Protein AF-A0A170TCV3-F1 (afdb_monomer_lite)

Organism: Ehrlichia ruminantium (NCBI:txid779)

InterPro domains:
  IPR002661 Ribosome recycling factor [PTHR20982] (1-72)
  IPR023584 Ribosome recycling factor domain [PF01765] (1-72)
  IPR036191 RRF superfamily [G3DSA:1.10.132.20] (1-74)
  IPR036191 RRF superfamily [SSF55194] (2-74)

Foldseek 3Di:
DVLVVLVVVLVVVLVVLVVVLVVVLVVLVVCCVVVVDDPVRSVVVNVVSVVVSVVVNVVSVVVSVVVSVVVVVD

Structure (mmCIF, N/CA/C/O backbone):
data_AF-A0A170TCV3-F1
#
_entry.id   AF-A0A170TCV3-F1
#
loop_
_atom_site.group_PDB
_atom_site.id
_atom_site.type_symbol
_atom_site.label_atom_id
_atom_site.label_alt_id
_atom_site.label_comp_id
_atom_site.label_asym_id
_atom_site.label_entity_id
_atom_site.label_seq_id
_atom_site.pdbx_PDB_ins_code
_atom_site.Cartn_x
_atom_site.Cartn_y
_atom_site.Cartn_z
_atom_site.occupancy
_atom_site.B_iso_or_equiv
_atom_site.auth_seq_id
_atom_site.auth_comp_id
_atom_site.auth_asym_id
_atom_site.auth_atom_id
_atom_site.pdbx_PDB_model_num
ATOM 1 N N . ASN A 1 1 ? 10.435 6.503 -26.585 1.00 85.06 1 ASN A N 1
ATOM 2 C CA . ASN A 1 1 ? 11.482 6.085 -25.626 1.00 85.06 1 ASN A CA 1
ATOM 3 C C . ASN A 1 1 ? 10.823 5.162 -24.604 1.00 85.06 1 ASN A C 1
ATOM 5 O O . ASN A 1 1 ? 10.030 5.645 -23.803 1.00 85.06 1 ASN A O 1
ATOM 9 N N . LEU A 1 2 ? 11.050 3.849 -24.718 1.00 91.19 2 LEU A N 1
ATOM 10 C CA . LEU A 1 2 ? 10.328 2.808 -23.966 1.00 91.19 2 LEU A CA 1
ATOM 11 C C . LEU A 1 2 ? 10.587 2.873 -22.455 1.00 91.19 2 LEU A C 1
ATOM 13 O O . LEU A 1 2 ? 9.662 2.671 -21.675 1.00 91.19 2 LEU A O 1
ATOM 17 N N . VAL A 1 3 ? 11.795 3.267 -22.047 1.00 93.06 3 VAL A N 1
ATOM 18 C CA . VAL A 1 3 ? 12.153 3.464 -20.633 1.00 93.06 3 VAL A CA 1
ATOM 19 C C . VAL A 1 3 ? 11.270 4.536 -19.981 1.00 93.06 3 VAL A C 1
ATOM 21 O O . VAL A 1 3 ? 10.763 4.344 -18.879 1.00 93.06 3 VAL A O 1
ATOM 24 N N . LYS A 1 4 ? 10.975 5.634 -20.697 1.00 94.31 4 LYS A N 1
ATOM 25 C CA . LYS A 1 4 ? 10.062 6.682 -20.198 1.00 94.31 4 LYS A CA 1
ATOM 26 C C . LYS A 1 4 ? 8.635 6.164 -19.986 1.00 94.31 4 LYS A C 1
ATOM 28 O O . LYS A 1 4 ? 7.991 6.544 -19.013 1.00 94.31 4 LYS A O 1
ATOM 33 N N . LEU A 1 5 ? 8.140 5.310 -20.887 1.00 95.88 5 LEU A N 1
ATOM 34 C CA . LEU A 1 5 ? 6.814 4.700 -20.749 1.00 95.88 5 LEU A CA 1
ATOM 35 C C . LEU A 1 5 ? 6.774 3.739 -19.555 1.00 95.88 5 LEU A C 1
ATOM 37 O O . LEU A 1 5 ? 5.845 3.800 -18.755 1.00 95.88 5 LEU A O 1
ATOM 41 N N . LEU A 1 6 ? 7.806 2.906 -19.403 1.00 95.75 6 LEU A N 1
ATOM 42 C CA . LEU A 1 6 ? 7.942 1.985 -18.278 1.00 95.75 6 LEU A CA 1
ATOM 43 C C . LEU A 1 6 ? 7.967 2.732 -16.931 1.00 95.75 6 LEU A C 1
ATOM 45 O O . LEU A 1 6 ? 7.306 2.313 -15.983 1.00 95.75 6 LEU A O 1
ATOM 49 N N . GLY A 1 7 ? 8.668 3.870 -16.864 1.00 96.94 7 GLY A N 1
ATOM 50 C CA . GLY A 1 7 ? 8.709 4.719 -15.669 1.00 96.94 7 GLY A CA 1
ATOM 51 C C . GLY A 1 7 ? 7.334 5.265 -15.288 1.00 96.94 7 GLY A C 1
ATOM 52 O O . GLY A 1 7 ? 6.962 5.225 -14.116 1.00 96.94 7 GLY A O 1
ATOM 53 N N . LYS A 1 8 ? 6.544 5.698 -16.280 1.00 97.94 8 LYS A N 1
ATOM 54 C CA . LYS A 1 8 ? 5.164 6.146 -16.055 1.00 97.94 8 LYS A CA 1
ATOM 55 C C . LYS A 1 8 ? 4.294 5.024 -15.479 1.00 97.94 8 LYS A C 1
ATOM 57 O O . LYS A 1 8 ? 3.628 5.240 -14.476 1.00 97.94 8 LYS A O 1
ATOM 62 N N . ILE A 1 9 ? 4.366 3.822 -16.055 1.00 97.50 9 ILE A N 1
ATOM 63 C CA . ILE A 1 9 ? 3.610 2.655 -15.567 1.00 97.50 9 ILE A CA 1
ATOM 64 C C . ILE A 1 9 ? 3.992 2.321 -14.116 1.00 97.50 9 ILE A C 1
ATOM 66 O O . ILE A 1 9 ? 3.114 2.078 -13.292 1.00 97.50 9 ILE A O 1
ATOM 70 N N . SER A 1 10 ? 5.288 2.346 -13.777 1.00 97.56 10 SER A N 1
ATOM 71 C CA . SER A 1 10 ? 5.750 2.095 -12.404 1.00 97.56 10 SER A CA 1
ATOM 72 C C . SER A 1 10 ? 5.183 3.110 -11.409 1.00 97.56 10 SER A C 1
ATOM 74 O O . SER A 1 10 ? 4.747 2.717 -10.325 1.00 97.56 10 SER A O 1
ATOM 76 N N . GLU A 1 11 ? 5.158 4.400 -11.756 1.00 97.81 11 GLU A N 1
ATOM 77 C CA . GLU A 1 11 ? 4.591 5.417 -10.864 1.00 97.81 11 GLU A CA 1
ATOM 78 C C . GLU A 1 11 ? 3.067 5.297 -10.754 1.00 97.81 11 GLU A C 1
ATOM 80 O O . GLU A 1 11 ? 2.547 5.354 -9.641 1.00 97.81 11 GLU A O 1
ATOM 85 N N . ASP A 1 12 ? 2.357 5.027 -11.853 1.00 98.38 12 ASP A N 1
ATOM 86 C CA . ASP A 1 12 ? 0.905 4.802 -11.838 1.00 98.38 12 ASP A CA 1
ATOM 87 C C . ASP A 1 12 ? 0.534 3.601 -10.939 1.00 98.38 12 ASP A C 1
ATOM 89 O O . ASP A 1 12 ? -0.421 3.662 -10.153 1.00 98.38 12 ASP A O 1
ATOM 93 N N . CYS A 1 13 ? 1.334 2.525 -10.968 1.00 98.25 13 CYS A N 1
ATOM 94 C CA . CYS A 1 13 ? 1.194 1.404 -10.037 1.00 98.25 13 CYS A CA 1
ATOM 95 C C . CYS A 1 13 ? 1.397 1.843 -8.580 1.00 98.25 13 CYS A C 1
ATOM 97 O O . CYS A 1 13 ? 0.576 1.514 -7.723 1.00 98.25 13 CYS A O 1
ATOM 99 N N . ARG A 1 14 ? 2.451 2.611 -8.276 1.00 98.06 14 ARG A N 1
ATOM 100 C CA . ARG A 1 14 ? 2.707 3.096 -6.907 1.00 98.06 14 ARG A CA 1
ATOM 101 C C . ARG A 1 14 ? 1.584 3.997 -6.402 1.00 98.06 14 ARG A C 1
ATOM 103 O O . ARG A 1 14 ? 1.154 3.842 -5.262 1.00 98.06 14 ARG A O 1
ATOM 110 N N . VAL A 1 15 ? 1.087 4.906 -7.239 1.00 98.31 15 VAL A N 1
ATOM 111 C CA . VAL A 1 15 ? -0.065 5.764 -6.925 1.00 98.31 15 VAL A CA 1
ATOM 112 C C . VAL A 1 15 ? -1.291 4.913 -6.601 1.00 98.31 15 VAL A C 1
ATOM 114 O O . VAL A 1 15 ? -1.929 5.140 -5.575 1.00 98.31 15 VAL A O 1
ATOM 117 N N . SER A 1 16 ? -1.573 3.890 -7.409 1.00 98.50 16 SER A N 1
ATOM 118 C CA . SER A 1 16 ? -2.710 2.988 -7.188 1.00 98.50 16 SER A CA 1
ATOM 119 C C . SER A 1 16 ? -2.623 2.267 -5.838 1.00 98.50 16 SER A C 1
ATOM 121 O O . SER A 1 16 ? -3.595 2.248 -5.087 1.00 98.50 16 SER A O 1
ATOM 123 N N . ILE A 1 17 ? -1.443 1.751 -5.476 1.00 98.44 17 ILE A N 1
ATOM 124 C CA . ILE A 1 17 ? -1.218 1.107 -4.171 1.00 98.44 17 ILE A CA 1
ATOM 125 C C . ILE A 1 17 ? -1.402 2.099 -3.013 1.00 98.44 17 ILE A C 1
ATOM 127 O O . ILE A 1 17 ? -2.054 1.771 -2.019 1.00 98.44 17 ILE A O 1
ATOM 131 N N . ARG A 1 18 ? -0.894 3.334 -3.138 1.00 98.31 18 ARG A N 1
ATOM 132 C CA . ARG A 1 18 ? -1.082 4.377 -2.111 1.00 98.31 18 ARG A CA 1
ATOM 133 C C . ARG A 1 18 ? -2.554 4.759 -1.934 1.00 98.31 18 ARG A C 1
ATOM 135 O O . ARG A 1 18 ? -2.966 4.992 -0.798 1.00 98.31 18 ARG A O 1
ATOM 142 N N . ASN A 1 19 ? -3.323 4.807 -3.023 1.00 98.44 19 ASN A N 1
ATOM 143 C CA . ASN A 1 19 ? -4.759 5.089 -2.985 1.00 98.44 19 ASN A CA 1
ATOM 144 C C . ASN A 1 19 ? -5.520 3.969 -2.270 1.00 98.44 19 ASN A C 1
ATOM 146 O O . ASN A 1 19 ? -6.247 4.251 -1.327 1.00 98.44 19 ASN A O 1
ATOM 150 N N . ILE A 1 20 ? -5.258 2.703 -2.616 1.00 98.50 20 ILE A N 1
ATOM 151 C CA . ILE A 1 20 ? -5.875 1.550 -1.938 1.00 98.50 20 ILE A CA 1
ATOM 152 C C . ILE A 1 20 ? -5.575 1.576 -0.436 1.00 98.50 20 ILE A C 1
ATOM 154 O O . ILE A 1 20 ? -6.477 1.401 0.380 1.00 98.50 20 ILE A O 1
ATOM 158 N N . ARG A 1 21 ? -4.319 1.842 -0.052 1.00 98.56 21 ARG A N 1
ATOM 159 C CA . ARG A 1 21 ? -3.941 1.972 1.360 1.00 98.56 21 ARG A CA 1
ATOM 160 C C . ARG A 1 21 ? -4.760 3.059 2.059 1.00 98.56 21 ARG A C 1
ATOM 162 O O . ARG A 1 21 ? -5.241 2.831 3.164 1.00 98.56 21 ARG A O 1
ATOM 169 N N . ARG A 1 22 ? -4.915 4.229 1.429 1.00 98.62 22 ARG A N 1
ATOM 170 C CA . ARG A 1 22 ? -5.711 5.340 1.971 1.00 98.62 22 ARG A CA 1
ATOM 171 C C . ARG A 1 22 ? -7.165 4.924 2.179 1.00 98.62 22 ARG A C 1
ATOM 173 O O . ARG A 1 22 ? -7.662 5.061 3.288 1.00 98.62 22 ARG A O 1
ATOM 180 N N . ASP A 1 23 ? -7.781 4.331 1.162 1.00 98.62 23 ASP A N 1
ATOM 181 C CA . ASP A 1 23 ? -9.178 3.896 1.213 1.00 98.62 23 ASP A CA 1
ATOM 182 C C . ASP A 1 23 ? -9.417 2.860 2.321 1.00 98.62 23 ASP A C 1
ATOM 184 O O . ASP A 1 23 ? -10.447 2.885 2.994 1.00 98.62 23 ASP A O 1
ATOM 188 N N . ILE A 1 24 ? -8.472 1.939 2.534 1.00 98.38 24 ILE A N 1
ATOM 189 C CA . ILE A 1 24 ? -8.560 0.952 3.617 1.00 98.38 24 ILE A CA 1
ATOM 190 C C . ILE A 1 24 ? -8.409 1.630 4.984 1.00 98.38 24 ILE A C 1
ATOM 192 O O . ILE A 1 24 ? -9.187 1.333 5.887 1.00 98.38 24 ILE A O 1
ATOM 196 N N . MET A 1 25 ? -7.455 2.552 5.147 1.00 98.38 25 MET A N 1
ATOM 197 C CA . MET A 1 25 ? -7.284 3.278 6.411 1.00 98.38 25 MET A CA 1
ATOM 198 C C . MET A 1 25 ? -8.508 4.129 6.759 1.00 98.38 25 MET A C 1
ATOM 200 O O . MET A 1 25 ? -8.924 4.144 7.916 1.00 98.38 25 MET A O 1
ATOM 204 N N . ASP A 1 26 ? -9.115 4.784 5.769 1.00 98.56 26 ASP A N 1
ATOM 205 C CA . ASP A 1 26 ? -10.337 5.565 5.963 1.00 98.56 26 ASP A CA 1
ATOM 206 C C . ASP A 1 26 ? -11.508 4.657 6.381 1.00 98.56 26 ASP A C 1
ATOM 208 O O . ASP A 1 26 ? -12.245 4.985 7.311 1.00 98.56 26 ASP A O 1
ATOM 212 N N . LYS A 1 27 ? -11.635 3.463 5.781 1.00 98.56 27 LYS A N 1
ATOM 213 C CA . LYS A 1 27 ? -12.628 2.454 6.200 1.00 98.56 27 LYS A CA 1
ATOM 214 C C . LYS A 1 27 ? -12.407 1.969 7.629 1.00 98.56 27 LYS A C 1
ATOM 216 O O . LYS A 1 27 ? -13.368 1.889 8.386 1.00 98.56 27 LYS A O 1
ATOM 221 N N . LEU A 1 28 ? -11.165 1.669 8.011 1.00 98.44 28 LEU A N 1
ATOM 222 C CA . LEU A 1 28 ? -10.849 1.252 9.380 1.00 98.44 28 LEU A CA 1
ATOM 223 C C . LEU A 1 28 ? -11.170 2.355 10.389 1.00 98.44 28 LEU A C 1
ATOM 225 O O . LEU A 1 28 ? -11.681 2.070 11.468 1.00 98.44 28 LEU A O 1
ATOM 229 N N . LYS A 1 29 ? -10.927 3.617 10.027 1.00 98.25 29 LYS A N 1
ATOM 230 C CA . LYS A 1 29 ? -11.288 4.751 10.874 1.00 98.25 29 LYS A CA 1
ATOM 231 C C . LYS A 1 29 ? -12.803 4.867 11.060 1.00 98.25 29 LYS A C 1
ATOM 233 O O . LYS A 1 29 ? -13.251 5.005 12.188 1.00 98.25 29 LYS A O 1
ATOM 238 N N . ILE A 1 30 ? -13.585 4.701 9.990 1.00 98.56 30 ILE A N 1
ATOM 239 C CA . ILE A 1 30 ? -15.056 4.658 10.075 1.00 98.56 30 ILE A CA 1
ATOM 240 C C . ILE A 1 30 ? -15.528 3.509 10.979 1.00 98.56 30 ILE A C 1
ATOM 242 O O . ILE A 1 30 ? -16.416 3.704 11.803 1.00 98.56 30 ILE A O 1
ATOM 246 N N . MET A 1 31 ? -14.930 2.319 10.862 1.00 98.38 31 MET A N 1
ATOM 247 C CA . MET A 1 31 ? -15.251 1.183 11.739 1.00 98.38 31 MET A CA 1
ATOM 248 C C . MET A 1 31 ? -14.938 1.491 13.210 1.00 98.38 31 MET A C 1
ATOM 250 O O . MET A 1 31 ? -15.698 1.108 14.097 1.00 98.38 31 MET A O 1
ATOM 254 N N . GLN A 1 32 ? -13.845 2.206 13.482 1.00 98.19 32 GLN A N 1
ATOM 255 C CA . GLN A 1 32 ? -13.490 2.622 14.837 1.00 98.19 32 GLN A CA 1
ATOM 256 C C . GLN A 1 32 ? -14.472 3.671 15.383 1.00 98.19 32 GLN A C 1
ATOM 258 O O . GLN A 1 32 ? -14.934 3.530 16.516 1.00 98.19 32 GLN A O 1
ATOM 263 N N . ASP A 1 33 ? -14.862 4.659 14.574 1.00 98.00 33 ASP A N 1
ATOM 264 C CA . ASP A 1 33 ? -15.870 5.666 14.936 1.00 98.00 33 ASP A CA 1
ATOM 265 C C . ASP A 1 33 ? -17.236 5.016 15.240 1.00 98.00 33 ASP A C 1
ATOM 267 O O . ASP A 1 33 ? -17.925 5.399 16.191 1.00 98.00 33 ASP A O 1
ATOM 271 N N . ASN A 1 34 ? -17.598 3.973 14.485 1.00 98.44 34 ASN A N 1
ATOM 272 C CA . ASN A 1 34 ? -18.801 3.163 14.702 1.00 98.44 34 ASN A CA 1
ATOM 273 C C . ASN A 1 34 ? -18.700 2.210 15.905 1.00 98.44 34 ASN A C 1
ATOM 275 O O . ASN A 1 34 ? -19.695 1.583 16.267 1.00 98.44 34 ASN A O 1
ATOM 279 N N . LYS A 1 35 ? -17.531 2.130 16.556 1.00 98.00 35 LYS A N 1
ATOM 280 C CA . LYS A 1 35 ? -17.211 1.196 17.649 1.00 98.00 35 LYS A CA 1
ATOM 281 C C . LYS A 1 35 ? -17.244 -0.284 17.242 1.00 98.00 35 LYS A C 1
ATOM 283 O O . LYS A 1 35 ? -17.379 -1.145 18.1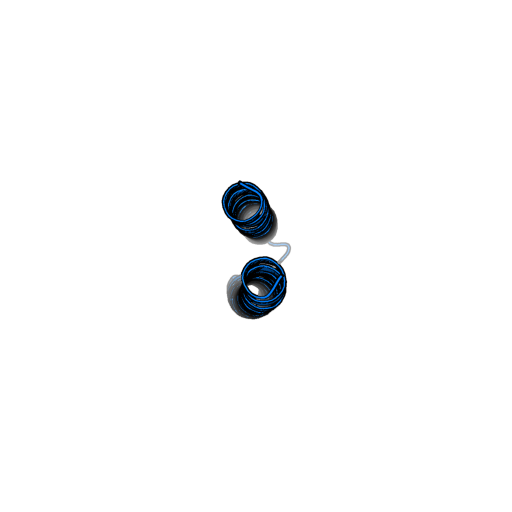08 1.00 98.00 35 LYS A O 1
ATOM 288 N N . ASP A 1 36 ? -17.082 -0.577 15.952 1.00 98.38 36 ASP A N 1
ATOM 289 C CA . ASP A 1 36 ? -16.946 -1.944 15.435 1.00 98.38 36 ASP A CA 1
ATOM 290 C C . ASP A 1 36 ? -15.559 -2.534 15.750 1.00 98.38 36 ASP A C 1
ATOM 292 O O . ASP A 1 36 ? -15.406 -3.751 15.853 1.00 98.38 36 ASP A O 1
ATOM 296 N N . ILE A 1 37 ? -14.546 -1.673 15.906 1.00 98.31 37 ILE A N 1
ATOM 297 C CA . ILE A 1 37 ? -13.175 -2.036 16.294 1.00 98.31 37 ILE A CA 1
ATOM 298 C C . ILE A 1 37 ? -12.648 -1.087 17.375 1.00 98.31 37 ILE A C 1
ATOM 300 O O . ILE A 1 37 ? -13.095 0.058 17.483 1.00 98.31 37 ILE A O 1
ATOM 304 N N . SER A 1 38 ? -11.675 -1.544 18.166 1.00 98.50 38 SER A N 1
ATOM 305 C CA . SER A 1 38 ? -10.997 -0.691 19.147 1.00 98.50 38 SER A CA 1
ATOM 306 C C . SER A 1 38 ? -9.914 0.196 18.509 1.00 98.50 38 SER A C 1
ATOM 308 O O . SER A 1 38 ? -9.489 -0.013 17.370 1.00 98.50 38 SER A O 1
ATOM 310 N N . GLU A 1 39 ? -9.426 1.189 19.259 1.00 97.50 39 GLU A N 1
ATOM 311 C CA . GLU A 1 39 ? -8.266 1.999 18.851 1.00 97.50 39 GLU A CA 1
ATOM 312 C C . GLU A 1 39 ? -6.995 1.142 18.702 1.00 97.50 39 GLU A C 1
ATOM 314 O O . GLU A 1 39 ? -6.196 1.359 17.787 1.00 97.50 39 GLU A O 1
ATOM 319 N N . ASP A 1 40 ? -6.835 0.123 19.551 1.00 98.25 40 ASP A N 1
ATOM 320 C CA . ASP A 1 40 ? -5.722 -0.820 19.458 1.00 98.25 40 ASP A CA 1
ATOM 321 C C . ASP A 1 40 ? -5.800 -1.682 18.195 1.00 98.25 40 ASP A C 1
ATOM 323 O O . ASP A 1 40 ? -4.782 -1.862 17.520 1.00 98.25 40 ASP A O 1
ATOM 327 N N . ASP A 1 41 ? -6.995 -2.150 17.823 1.00 98.19 41 ASP A N 1
ATOM 328 C CA . ASP A 1 41 ? -7.206 -2.900 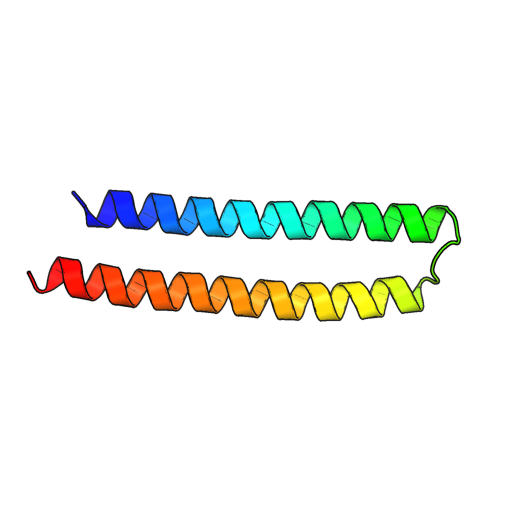16.579 1.00 98.19 41 ASP A CA 1
ATOM 329 C C . ASP A 1 41 ? -6.872 -2.040 15.354 1.00 98.19 41 ASP A C 1
ATOM 331 O O . ASP A 1 41 ? -6.149 -2.489 14.461 1.00 98.19 41 ASP A O 1
ATOM 335 N N . LEU A 1 42 ? -7.330 -0.780 15.331 1.00 98.25 42 LEU A N 1
ATOM 336 C CA . LEU A 1 42 ? -7.002 0.183 14.275 1.00 98.25 42 LEU A CA 1
ATOM 337 C C . LEU A 1 42 ? -5.483 0.379 14.155 1.00 98.25 42 LEU A C 1
ATOM 339 O O . LEU A 1 42 ? -4.936 0.370 13.048 1.00 98.25 42 LEU A O 1
ATOM 343 N N . ARG A 1 43 ? -4.786 0.535 15.286 1.00 98.19 43 ARG A N 1
ATOM 344 C CA . ARG A 1 43 ? -3.329 0.706 15.319 1.00 98.19 43 ARG A CA 1
ATOM 345 C C . ARG A 1 43 ? -2.604 -0.532 14.790 1.00 98.19 43 ARG A C 1
ATOM 347 O O . ARG A 1 43 ? -1.683 -0.391 13.984 1.00 98.19 43 ARG A O 1
ATOM 354 N N . ILE A 1 44 ? -3.002 -1.730 15.222 1.00 98.44 44 ILE A N 1
ATOM 355 C CA . ILE A 1 44 ? -2.401 -2.995 14.773 1.00 98.44 44 ILE A CA 1
ATOM 356 C C . ILE A 1 44 ? -2.635 -3.187 13.271 1.00 98.44 44 ILE A C 1
ATOM 358 O O . ILE A 1 44 ? -1.679 -3.421 12.529 1.00 98.44 44 ILE A O 1
ATOM 362 N N . ALA A 1 45 ? -3.873 -3.012 12.805 1.00 98.44 45 ALA A N 1
ATOM 363 C CA . ALA A 1 45 ? -4.216 -3.123 11.392 1.00 98.44 45 ALA A CA 1
ATOM 364 C C . ALA A 1 45 ? -3.430 -2.118 10.535 1.00 98.44 45 ALA A C 1
ATOM 366 O O . ALA A 1 45 ? -2.911 -2.484 9.482 1.00 98.44 45 ALA A O 1
ATOM 367 N N . GLY A 1 46 ? -3.268 -0.876 11.005 1.00 98.25 46 GLY A N 1
ATOM 368 C CA . GLY A 1 46 ? -2.475 0.143 10.319 1.00 98.25 46 GLY A CA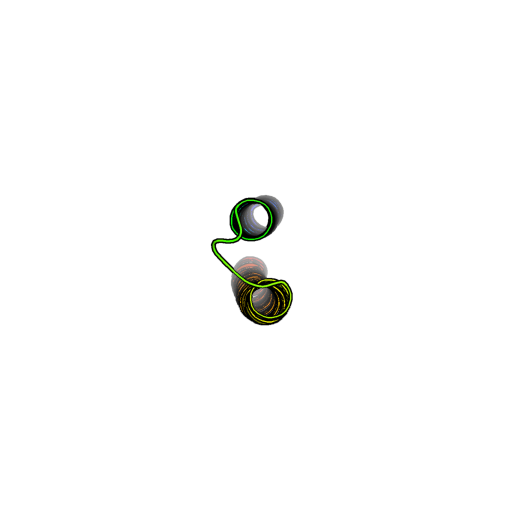 1
ATOM 369 C C . GLY A 1 46 ? -1.000 -0.241 10.155 1.00 98.25 46 GLY A C 1
ATOM 370 O O . GLY A 1 46 ? -0.430 -0.030 9.083 1.00 98.25 46 GLY A O 1
ATOM 371 N N . VAL A 1 47 ? -0.389 -0.853 11.175 1.00 98.56 47 VAL A N 1
ATOM 372 C CA . VAL A 1 47 ? 0.992 -1.364 11.095 1.00 98.56 47 VAL A CA 1
ATOM 373 C C . VAL A 1 47 ? 1.110 -2.478 10.055 1.00 98.56 47 VAL A C 1
ATOM 375 O O . VAL A 1 47 ? 2.029 -2.453 9.236 1.00 98.56 47 VAL A O 1
ATOM 378 N N . GLU A 1 48 ? 0.182 -3.434 10.045 1.00 98.50 48 GLU A N 1
ATOM 379 C CA . GLU A 1 48 ? 0.204 -4.542 9.082 1.00 98.50 48 GLU A CA 1
ATOM 380 C C . GLU A 1 48 ? -0.054 -4.067 7.644 1.00 98.50 48 GLU A C 1
ATOM 382 O O . GLU A 1 48 ? 0.673 -4.439 6.723 1.00 98.50 48 GLU A O 1
ATOM 387 N N . ILE A 1 49 ? -1.012 -3.159 7.444 1.00 98.44 49 ILE A N 1
ATOM 388 C CA . ILE A 1 49 ? -1.274 -2.529 6.141 1.00 98.44 49 ILE A CA 1
ATOM 389 C C . ILE A 1 49 ? -0.039 -1.784 5.631 1.00 98.44 49 ILE A C 1
ATOM 391 O O . ILE A 1 49 ? 0.275 -1.851 4.439 1.00 98.44 49 ILE A O 1
ATOM 395 N N . GLN A 1 50 ? 0.675 -1.078 6.512 1.00 98.12 50 GLN A N 1
ATOM 396 C CA . GLN A 1 50 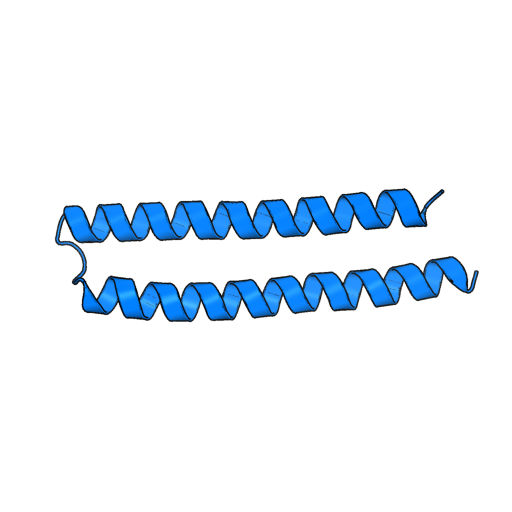? 1.891 -0.367 6.135 1.00 98.12 50 GLN A CA 1
ATOM 397 C C . GLN A 1 50 ? 2.984 -1.345 5.683 1.00 98.12 50 GLN A C 1
ATOM 399 O O . GLN A 1 50 ? 3.532 -1.159 4.599 1.00 98.12 50 GLN A O 1
ATOM 404 N N . LYS A 1 51 ? 3.218 -2.434 6.430 1.00 98.62 51 LYS A N 1
ATOM 40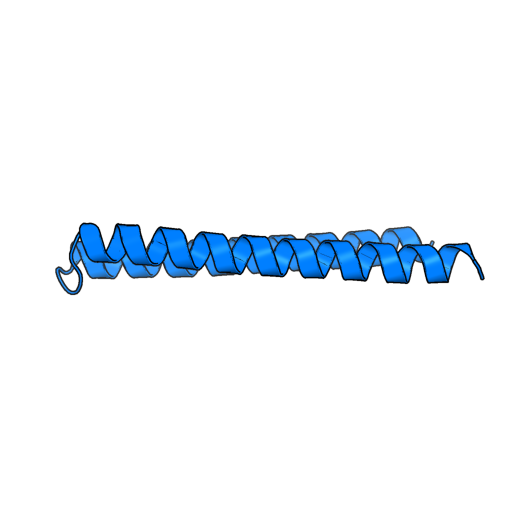5 C CA . LYS A 1 51 ? 4.168 -3.490 6.034 1.00 98.62 51 LYS A CA 1
ATOM 406 C C . LYS A 1 51 ? 3.845 -4.070 4.654 1.00 98.62 51 LYS A C 1
ATOM 408 O O . LYS A 1 51 ? 4.732 -4.155 3.808 1.00 98.62 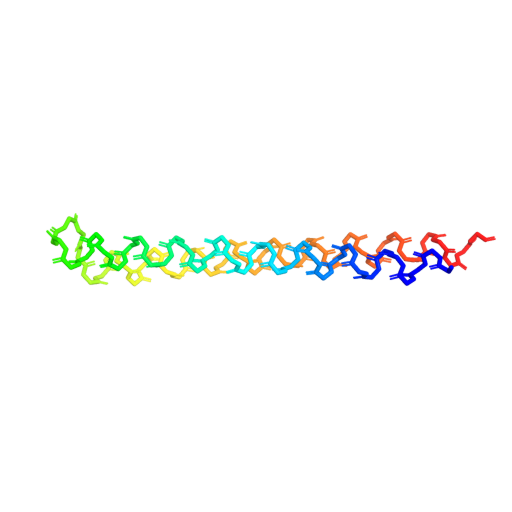51 LYS A O 1
ATOM 413 N N . ILE A 1 52 ? 2.579 -4.420 4.408 1.00 98.38 52 ILE A N 1
ATOM 414 C CA . ILE A 1 52 ? 2.124 -4.962 3.115 1.00 98.38 52 ILE A CA 1
ATOM 415 C C . ILE A 1 52 ? 2.341 -3.939 1.993 1.00 98.38 52 ILE A C 1
ATOM 417 O O . ILE A 1 52 ? 2.822 -4.282 0.912 1.00 98.38 52 ILE A O 1
ATOM 421 N N . THR A 1 53 ? 2.008 -2.670 2.247 1.00 98.38 53 THR A N 1
ATOM 422 C CA . THR A 1 53 ? 2.218 -1.584 1.280 1.00 98.38 53 THR A CA 1
ATOM 423 C C . THR A 1 53 ? 3.695 -1.481 0.908 1.00 98.38 53 THR A C 1
ATOM 425 O O . THR A 1 53 ? 4.026 -1.456 -0.278 1.00 98.38 53 THR A O 1
ATOM 428 N N . ASP A 1 54 ? 4.582 -1.455 1.901 1.00 98.31 54 ASP A N 1
ATOM 429 C CA . ASP A 1 54 ? 6.022 -1.297 1.692 1.00 98.31 54 ASP A CA 1
ATOM 430 C C . ASP A 1 54 ? 6.619 -2.483 0.924 1.00 98.31 54 ASP A C 1
ATOM 432 O O . ASP A 1 54 ? 7.416 -2.287 0.000 1.00 98.31 54 ASP A O 1
ATOM 436 N N . GLU A 1 55 ? 6.178 -3.708 1.224 1.00 98.62 55 GLU A N 1
ATOM 437 C CA . GLU A 1 55 ? 6.576 -4.905 0.481 1.00 98.62 55 GLU A CA 1
ATOM 438 C C . GLU A 1 55 ? 6.172 -4.816 -0.999 1.00 98.62 55 GLU A C 1
ATOM 440 O O . GLU A 1 55 ? 6.986 -5.068 -1.895 1.00 98.62 55 GLU A O 1
ATOM 445 N N . ILE A 1 56 ? 4.931 -4.416 -1.284 1.00 98.44 56 ILE A N 1
ATOM 446 C CA . ILE A 1 56 ? 4.436 -4.293 -2.660 1.00 98.44 56 ILE A CA 1
ATOM 447 C C . ILE A 1 56 ? 5.185 -3.188 -3.414 1.00 98.44 56 ILE A C 1
ATOM 449 O O . ILE A 1 56 ? 5.579 -3.392 -4.564 1.00 98.44 56 ILE A O 1
ATOM 453 N N . ILE A 1 57 ? 5.438 -2.038 -2.779 1.00 98.25 57 ILE A N 1
ATOM 454 C CA . ILE A 1 57 ? 6.224 -0.951 -3.381 1.00 98.25 57 ILE A CA 1
ATOM 455 C C . ILE A 1 57 ? 7.638 -1.431 -3.717 1.00 98.25 57 ILE A C 1
ATOM 457 O O . ILE A 1 57 ? 8.127 -1.165 -4.819 1.00 98.25 57 ILE A O 1
ATOM 461 N N . LYS A 1 58 ? 8.276 -2.191 -2.820 1.00 98.44 58 LYS A N 1
ATOM 462 C CA . LYS A 1 58 ? 9.585 -2.794 -3.089 1.00 98.44 58 LYS A CA 1
ATOM 463 C C . LYS A 1 58 ? 9.533 -3.713 -4.311 1.00 98.44 58 LYS A C 1
ATOM 465 O O . LYS A 1 58 ? 10.363 -3.577 -5.204 1.00 98.44 58 LYS A O 1
ATOM 470 N N . ARG A 1 59 ? 8.527 -4.586 -4.406 1.00 98.31 59 ARG A N 1
ATOM 471 C CA . ARG A 1 59 ? 8.348 -5.488 -5.559 1.00 98.31 59 ARG A CA 1
ATOM 472 C C . ARG A 1 59 ? 8.140 -4.734 -6.876 1.00 98.31 59 ARG A C 1
ATOM 474 O O . ARG A 1 59 ? 8.682 -5.151 -7.900 1.00 98.31 59 ARG A O 1
ATOM 481 N N . ILE A 1 60 ? 7.392 -3.628 -6.862 1.00 97.94 60 ILE A N 1
ATOM 482 C CA . ILE A 1 60 ? 7.210 -2.760 -8.039 1.00 97.94 60 ILE A CA 1
ATOM 483 C C . ILE A 1 60 ? 8.554 -2.168 -8.478 1.00 97.94 60 ILE A C 1
ATOM 485 O O . ILE A 1 60 ? 8.867 -2.193 -9.668 1.00 97.94 60 ILE A O 1
ATOM 489 N N . ASN A 1 61 ? 9.352 -1.667 -7.532 1.00 97.12 61 ASN A N 1
ATOM 490 C CA . ASN A 1 61 ? 10.669 -1.099 -7.821 1.00 97.12 61 ASN A CA 1
ATOM 491 C C . ASN A 1 61 ? 11.630 -2.157 -8.379 1.00 97.12 61 ASN A C 1
ATOM 493 O O . ASN A 1 61 ? 12.242 -1.927 -9.420 1.00 97.12 61 ASN A O 1
ATOM 497 N N . ASP A 1 62 ? 11.708 -3.327 -7.742 1.00 98.06 62 ASP A N 1
ATOM 498 C CA . ASP A 1 62 ? 12.572 -4.429 -8.179 1.00 98.06 62 ASP A CA 1
ATOM 499 C C . ASP A 1 62 ? 12.201 -4.884 -9.608 1.00 98.06 62 ASP A C 1
ATOM 501 O O . ASP A 1 62 ? 13.071 -5.063 -10.462 1.00 98.06 62 ASP A O 1
ATOM 505 N N . THR A 1 63 ? 10.900 -4.984 -9.908 1.00 97.31 63 THR A N 1
ATOM 506 C CA . THR A 1 63 ? 10.395 -5.351 -11.246 1.00 97.31 63 THR A CA 1
ATOM 507 C C . THR A 1 63 ? 10.696 -4.275 -12.291 1.00 97.31 63 THR A C 1
ATOM 509 O O . THR A 1 63 ? 11.112 -4.593 -13.407 1.00 97.31 63 THR A O 1
ATOM 512 N N . PHE A 1 64 ? 10.505 -2.999 -11.938 1.00 96.75 64 PHE A N 1
ATOM 513 C CA . PHE A 1 64 ? 10.823 -1.870 -12.810 1.00 96.75 64 PHE A CA 1
ATOM 514 C C . PHE A 1 64 ? 12.307 -1.871 -13.192 1.00 96.75 64 PHE A C 1
ATOM 516 O O . PHE A 1 64 ? 12.619 -1.831 -14.380 1.00 96.75 64 PHE A O 1
ATOM 523 N N . LEU A 1 65 ? 13.203 -1.991 -12.208 1.00 96.56 65 LEU A N 1
ATOM 524 C CA . LEU A 1 65 ? 14.652 -1.995 -12.429 1.00 96.56 65 LEU A CA 1
ATOM 525 C C . LEU A 1 65 ? 15.099 -3.178 -13.291 1.00 96.56 65 LEU A C 1
ATOM 527 O O . LEU A 1 65 ? 15.920 -3.012 -14.193 1.00 96.56 65 LEU A O 1
ATOM 531 N N . ALA A 1 66 ? 14.544 -4.369 -13.051 1.00 96.69 66 ALA A N 1
ATOM 532 C CA . ALA A 1 66 ? 14.837 -5.541 -13.869 1.00 96.69 66 ALA A CA 1
ATOM 533 C C . ALA A 1 66 ? 14.451 -5.312 -15.338 1.00 96.69 66 ALA A C 1
ATOM 535 O O . ALA A 1 66 ? 15.253 -5.576 -16.238 1.00 96.69 66 ALA A O 1
ATOM 536 N N . LYS A 1 67 ? 13.251 -4.766 -15.585 1.00 95.81 67 LYS A N 1
ATOM 537 C CA . LYS A 1 67 ? 12.768 -4.529 -16.949 1.00 95.81 67 LYS A CA 1
ATOM 538 C C . LYS A 1 67 ? 13.469 -3.356 -17.631 1.00 95.81 67 LYS A C 1
ATOM 540 O O . LYS A 1 67 ? 13.731 -3.417 -18.828 1.00 95.81 67 LYS A O 1
ATOM 545 N N . GLU A 1 68 ? 13.803 -2.307 -16.888 1.00 95.38 68 GLU A N 1
ATOM 546 C CA . GLU A 1 68 ? 14.602 -1.190 -17.391 1.00 95.38 68 GLU A CA 1
ATOM 547 C C . GLU A 1 68 ? 15.984 -1.672 -17.835 1.00 95.38 68 GLU A C 1
ATOM 549 O O . GLU A 1 68 ? 16.416 -1.355 -18.943 1.00 95.38 68 GLU A O 1
ATOM 554 N N . LYS A 1 69 ? 16.646 -2.505 -17.021 1.00 94.81 69 LYS A N 1
ATOM 555 C CA . LYS A 1 69 ? 17.938 -3.096 -17.375 1.00 94.81 69 LYS A CA 1
ATOM 556 C C . LYS A 1 69 ? 17.843 -3.917 -18.658 1.00 94.81 69 LYS A C 1
ATOM 558 O O . LYS A 1 69 ? 18.692 -3.743 -19.526 1.00 94.81 69 LYS A O 1
ATOM 563 N N . GLU A 1 70 ? 16.825 -4.767 -18.789 1.00 93.94 70 GLU A N 1
ATOM 564 C CA . GLU A 1 70 ? 16.577 -5.540 -20.013 1.00 93.94 70 GLU A CA 1
ATOM 565 C C . GLU A 1 70 ? 16.452 -4.617 -21.234 1.00 93.94 70 GLU A C 1
ATOM 567 O O . GLU A 1 70 ? 17.138 -4.833 -22.221 1.00 93.94 70 GLU A O 1
ATOM 572 N N . LEU A 1 71 ? 15.661 -3.540 -21.145 1.00 91.94 71 LEU A N 1
ATOM 573 C CA . LEU A 1 71 ? 15.464 -2.589 -22.247 1.00 91.94 71 LEU A CA 1
ATOM 574 C C . LEU A 1 71 ? 16.715 -1.778 -22.618 1.00 91.94 71 LEU A C 1
ATOM 576 O O . LEU A 1 71 ? 16.793 -1.293 -23.741 1.00 91.94 71 LEU A O 1
ATOM 580 N N . LEU A 1 72 ? 17.651 -1.579 -21.686 1.00 89.88 72 LEU A N 1
ATOM 581 C CA . LEU A 1 72 ? 18.908 -0.858 -21.925 1.00 89.88 72 LEU A CA 1
ATOM 582 C C . LEU A 1 72 ? 20.026 -1.749 -22.486 1.00 89.88 72 LEU A C 1
ATOM 584 O O . LEU A 1 72 ? 21.000 -1.222 -23.016 1.00 89.88 72 LEU A O 1
ATOM 588 N N . HIS A 1 73 ? 19.917 -3.071 -22.328 1.00 78.06 73 HIS A N 1
ATOM 589 C CA . HIS A 1 73 ? 20.892 -4.046 -22.835 1.00 78.06 73 HIS A CA 1
ATOM 590 C C . HIS A 1 73 ? 20.482 -4.652 -24.193 1.00 78.06 73 HIS A C 1
ATOM 592 O O . HIS A 1 73 ? 21.156 -5.569 -24.662 1.00 78.06 73 HIS A O 1
ATOM 598 N N . VAL A 1 74 ? 19.397 -4.155 -24.803 1.00 57.56 74 VAL A N 1
ATOM 599 C CA . VAL A 1 74 ? 18.946 -4.476 -26.171 1.00 57.56 74 VAL A CA 1
ATOM 600 C C . VAL A 1 74 ? 19.393 -3.370 -27.116 1.00 57.56 74 VAL A C 1
ATOM 602 O O . VAL A 1 74 ? 20.094 -3.701 -28.096 1.00 57.56 74 VAL A O 1
#

Sequence (74 aa):
NLVKLLGKISEDCRVSIRNIRRDIMDKLKIMQDNKDISEDDLRIAGVEIQKITDEIIKRINDTFLAKEKELLHV

Radius of gyration: 17.02 Å; chains: 1; bounding box: 40×12×46 Å

pLDDT: mean 96.51, std 5.56, range [57.56, 98.62]

Secondary structure (DSSP, 8-state):
-HHHHHHHHHHHHHHHHHHHHHHHHHHHHHHHHTTSS-HHHHHHHHHHHHHHHHHHHHHHHHHHHHHHHHHH--